Protein AF-A0AAW0GMW0-F1 (afdb_monomer)

Sequence (154 aa):
MIMKQLANKTEISYHDLLLEFPFKGDETALRNMEHAELISIATHNGRPSTIKPGKPVYRYVFERLVHDTVFQATQDIAFNMKLLASAESVVKTCEDELVALNNIDAGTSTWWGPNRAVKQRREHVLKNLHAAGVKIENLEKQNIALKKLLSKSS

Foldseek 3Di:
DVLVVQLVDQKDFPVVVCVDPPNVPPVVVVVVCVVVLQWPFDDDPNHTTIIGGSDPVSSVVSNVLVVPLLSVLVVLLVRLVVLLVVLVVLLVVLVVVLVVLVVVCVVCCVPPNDDPVSVVVNVVSVVSNVVSVVSNVVSVVSNVVSVVVNVVVD

Radius of gyration: 22.0 Å; Cα contacts (8 Å, |Δi|>4): 136; chains: 1; bounding box: 49×33×63 Å

pLDDT: mean 90.05, std 9.5, range [54.31, 98.5]

Mean predicted aligned error: 6.41 Å

Organism: NCBI:txid2478898

Nearest PDB structures (foldseek):
  2zr2-assembly1_A  TM=9.239E-01  e=2.149E+00  Pyrococcus horikoshii OT3
  5c21-assembly1_B  TM=5.464E-01  e=1.281E+00  Escherichia coli
  6ixg-assembly2_B  TM=5.278E-01  e=1.612E+00  Homo sapiens
  5c22-assembly4_D  TM=5.615E-01  e=3.405E+00  Escherichia coli

InterPro domains:
  IPR018850 Mitochondrial escape protein 2, C-terminal [PF10443] (2-104)
  IPR039627 Mitochondrial escape protein 2 [PTHR32198] (2-153)

Secondary structure (DSSP, 8-state):
-HHHHHHH-S-EEHHHHHHSTTTTT-HHHHHHHHHTTSEEEEEETTEEEEEEESSTTHHHHHHHHTT-HHHHHHHHHHHHHHHHHHHHHHHHHHHHHHHHHHHHHHHHTTTS---HHHHHHHHHHHHHHHHHHHHHHHHHHHHHHHHHHHHHH-

Structure (mmCIF, N/CA/C/O backbone):
data_AF-A0AAW0GMW0-F1
#
_entry.id   AF-A0AAW0GMW0-F1
#
loop_
_atom_site.group_PDB
_atom_site.id
_atom_site.type_symbol
_atom_site.label_atom_id
_atom_site.label_alt_id
_atom_site.label_comp_id
_atom_site.label_asym_id
_atom_site.label_entity_id
_atom_site.label_seq_id
_atom_site.pdbx_PDB_ins_code
_atom_site.Cartn_x
_atom_site.Cartn_y
_atom_site.Cartn_z
_atom_site.occupancy
_atom_site.B_iso_or_equiv
_atom_site.auth_seq_id
_atom_site.auth_comp_id
_atom_site.auth_asym_id
_atom_site.auth_atom_id
_atom_site.pdbx_PDB_model_num
ATOM 1 N N . MET A 1 1 ? -6.086 -2.268 6.031 1.00 77.31 1 MET A N 1
ATOM 2 C CA . MET A 1 1 ? -5.860 -1.627 7.347 1.00 77.31 1 MET A CA 1
ATOM 3 C C . MET A 1 1 ? -5.703 -2.694 8.424 1.00 77.31 1 MET A C 1
ATOM 5 O O . MET A 1 1 ? -6.494 -3.632 8.441 1.00 77.31 1 MET A O 1
ATOM 9 N N . ILE A 1 2 ? -4.719 -2.549 9.315 1.00 86.19 2 ILE A N 1
ATOM 10 C CA . ILE A 1 2 ? -4.433 -3.526 10.379 1.00 86.19 2 ILE A CA 1
ATOM 11 C C . ILE A 1 2 ? -5.595 -3.691 11.374 1.00 86.19 2 ILE A C 1
ATOM 13 O O . ILE A 1 2 ? -5.929 -4.817 11.718 1.00 86.19 2 ILE A O 1
ATOM 17 N N . MET A 1 3 ? -6.306 -2.611 11.734 1.00 87.38 3 MET A N 1
ATOM 18 C CA . MET A 1 3 ? -7.479 -2.692 12.623 1.00 87.38 3 MET A CA 1
ATOM 19 C C . MET A 1 3 ? -8.594 -3.578 12.052 1.00 87.38 3 MET A C 1
ATOM 21 O O . MET A 1 3 ? -9.181 -4.364 12.781 1.00 87.38 3 MET A O 1
ATOM 25 N N . LYS A 1 4 ? -8.835 -3.535 10.734 1.00 87.19 4 LYS A N 1
ATOM 26 C CA . LYS A 1 4 ? -9.809 -4.422 10.069 1.00 87.19 4 LYS A CA 1
ATOM 27 C C . LYS A 1 4 ? -9.406 -5.893 10.149 1.00 87.19 4 LYS A C 1
ATOM 29 O O . LYS A 1 4 ? -10.264 -6.761 10.263 1.00 87.19 4 LYS A O 1
ATOM 34 N N . GLN A 1 5 ? -8.110 -6.183 10.088 1.00 89.81 5 GLN A N 1
ATOM 35 C CA . GLN A 1 5 ? -7.626 -7.548 10.261 1.00 89.81 5 GLN A CA 1
ATOM 36 C C . GLN A 1 5 ? -7.716 -7.989 11.729 1.00 89.81 5 GLN A C 1
ATOM 38 O O . GLN A 1 5 ? -8.169 -9.100 11.972 1.00 89.81 5 GLN A O 1
ATOM 43 N N . LEU A 1 6 ? -7.376 -7.117 12.686 1.00 91.38 6 LEU A N 1
ATOM 44 C CA . LEU A 1 6 ? -7.441 -7.393 14.131 1.00 91.38 6 LEU A CA 1
ATOM 45 C C . LEU A 1 6 ? -8.869 -7.417 14.703 1.00 91.38 6 LEU A C 1
ATOM 47 O O . LEU A 1 6 ? -9.085 -7.975 15.774 1.00 91.38 6 LEU A O 1
ATOM 51 N N . ALA A 1 7 ? -9.843 -6.832 14.006 1.00 89.44 7 ALA A N 1
ATOM 52 C CA . ALA A 1 7 ? -11.262 -6.995 14.321 1.00 89.44 7 ALA A CA 1
ATOM 53 C C . ALA A 1 7 ? -11.755 -8.410 13.960 1.00 89.44 7 ALA A C 1
ATOM 55 O O . ALA A 1 7 ? -12.522 -9.018 14.696 1.00 89.44 7 ALA A O 1
ATOM 56 N N . ASN A 1 8 ? -11.276 -8.963 12.839 1.00 88.12 8 ASN A N 1
ATOM 57 C CA . ASN A 1 8 ? -11.738 -10.257 12.320 1.00 88.12 8 ASN A CA 1
ATOM 58 C C . ASN A 1 8 ? -10.904 -11.452 12.802 1.00 88.12 8 ASN A C 1
ATOM 60 O O . ASN A 1 8 ? -11.401 -12.576 12.853 1.00 88.12 8 ASN A O 1
ATOM 64 N N . LYS A 1 9 ? -9.624 -11.233 13.108 1.00 89.00 9 LYS A N 1
ATOM 65 C CA . LYS A 1 9 ? -8.664 -12.258 13.525 1.00 89.00 9 LYS A CA 1
ATOM 66 C C . LYS A 1 9 ? -8.097 -11.901 14.891 1.00 89.00 9 LYS A C 1
ATOM 68 O O . LYS A 1 9 ? -7.818 -10.741 15.170 1.00 89.00 9 LYS A O 1
ATOM 73 N N . THR A 1 10 ? -7.875 -12.913 15.721 1.00 86.00 10 THR A N 1
ATOM 74 C CA . THR A 1 10 ? -7.247 -12.754 17.041 1.00 86.00 10 THR A CA 1
ATOM 75 C C . THR A 1 10 ? -5.779 -12.348 16.950 1.00 86.00 10 THR A C 1
ATOM 77 O O . THR A 1 10 ? -5.281 -11.643 17.825 1.00 86.00 10 THR A O 1
ATOM 80 N N . GLU A 1 11 ? -5.089 -12.791 15.901 1.00 91.94 11 GLU A N 1
ATOM 81 C CA . GLU A 1 11 ? -3.684 -12.498 15.646 1.00 91.94 11 GLU A CA 1
ATOM 82 C C . GLU A 1 11 ? -3.381 -12.485 14.143 1.00 91.94 11 GLU A C 1
ATOM 84 O O . GLU A 1 11 ? -4.105 -13.074 13.334 1.00 91.94 11 GLU A O 1
ATOM 89 N N . ILE A 1 12 ? -2.320 -11.773 13.765 1.00 93.38 12 ILE A N 1
ATOM 90 C CA . ILE A 1 12 ? -1.864 -11.619 12.378 1.00 93.38 12 ILE A CA 1
ATOM 91 C C . ILE A 1 12 ? -0.359 -11.887 12.322 1.00 93.38 12 ILE A C 1
ATOM 93 O O . ILE A 1 12 ? 0.359 -11.531 13.253 1.00 93.38 12 ILE A O 1
ATOM 97 N N . SER A 1 13 ? 0.132 -12.480 11.233 1.00 92.94 13 SER A N 1
ATOM 98 C CA . SER A 1 13 ? 1.571 -12.637 10.986 1.00 92.94 13 SER A CA 1
ATOM 99 C C . SER A 1 13 ? 2.260 -11.272 10.871 1.00 92.94 13 SER A C 1
ATOM 101 O O . SER A 1 13 ? 1.851 -10.424 10.075 1.00 92.94 13 SER A O 1
ATOM 103 N N . TYR A 1 14 ? 3.319 -11.069 11.659 1.00 92.62 14 TYR A N 1
ATOM 104 C CA . TYR A 1 14 ? 4.157 -9.867 11.592 1.00 92.62 14 TYR A CA 1
ATOM 105 C C . TYR A 1 14 ? 4.835 -9.734 10.223 1.00 92.62 14 TYR A C 1
ATOM 107 O O . TYR A 1 14 ? 4.839 -8.664 9.622 1.00 92.62 14 TYR A O 1
ATOM 115 N N . HIS A 1 15 ? 5.363 -10.846 9.709 1.00 91.06 15 HIS A N 1
ATOM 116 C CA . HIS A 1 15 ? 6.114 -10.876 8.457 1.00 91.06 15 HIS A CA 1
ATOM 117 C C . HIS A 1 15 ? 5.214 -10.582 7.257 1.00 91.06 15 HIS A C 1
ATOM 119 O O . HIS A 1 15 ? 5.574 -9.767 6.414 1.00 91.06 15 HIS A O 1
ATOM 125 N N . ASP A 1 16 ? 4.017 -11.172 7.214 1.00 89.44 16 ASP A N 1
ATOM 126 C CA . ASP A 1 16 ? 3.084 -10.983 6.097 1.00 89.44 16 ASP A CA 1
ATOM 127 C C . ASP A 1 16 ? 2.666 -9.511 5.976 1.00 89.44 16 ASP A C 1
ATOM 129 O O . ASP A 1 16 ? 2.526 -8.987 4.873 1.00 89.44 16 ASP A O 1
ATOM 133 N N . LEU A 1 17 ? 2.511 -8.819 7.112 1.00 88.75 17 LEU A N 1
ATOM 134 C CA . LEU A 1 17 ? 2.193 -7.391 7.134 1.00 88.75 17 LEU A CA 1
ATOM 135 C C . LEU A 1 17 ? 3.321 -6.523 6.578 1.00 88.75 17 LEU A C 1
ATOM 137 O O . LEU A 1 17 ? 3.032 -5.493 5.973 1.00 88.75 17 LEU A O 1
ATOM 141 N N . LEU A 1 18 ? 4.579 -6.928 6.754 1.00 90.44 18 LEU A N 1
ATOM 142 C CA . LEU A 1 18 ? 5.737 -6.205 6.231 1.00 90.44 18 LEU A CA 1
ATOM 143 C C . LEU A 1 18 ? 5.984 -6.445 4.741 1.00 90.44 18 LEU A C 1
ATOM 145 O O . LEU A 1 18 ? 6.669 -5.634 4.126 1.00 90.44 18 LEU A O 1
ATOM 149 N N . LEU A 1 19 ? 5.447 -7.511 4.146 1.00 87.50 19 LEU A N 1
ATOM 150 C CA . LEU A 1 19 ? 5.598 -7.763 2.708 1.00 87.50 19 LEU A CA 1
ATOM 151 C C . LEU A 1 19 ? 4.747 -6.810 1.865 1.00 87.50 19 LEU A C 1
ATOM 153 O O . LEU A 1 19 ? 5.147 -6.406 0.774 1.00 87.50 19 LEU A O 1
ATOM 157 N N . GLU A 1 20 ? 3.589 -6.424 2.391 1.00 81.69 20 GLU A N 1
ATOM 158 C CA . GLU A 1 20 ? 2.574 -5.694 1.645 1.00 81.69 20 GLU A CA 1
ATOM 159 C C . GLU A 1 20 ? 2.481 -4.218 2.053 1.00 81.69 20 GLU A C 1
ATOM 161 O O . GLU A 1 20 ? 2.790 -3.798 3.174 1.00 81.69 20 GLU A O 1
ATOM 166 N N . PHE A 1 21 ? 2.002 -3.397 1.121 1.00 81.00 21 PHE A N 1
ATOM 167 C CA . PHE A 1 21 ? 1.595 -2.027 1.421 1.00 81.00 21 PHE A CA 1
ATOM 168 C C . PHE A 1 21 ? 0.462 -2.042 2.481 1.00 81.00 21 PHE A C 1
ATOM 170 O O . PHE A 1 21 ? -0.468 -2.843 2.365 1.00 81.00 21 PHE A O 1
ATOM 177 N N . PRO A 1 22 ? 0.473 -1.172 3.514 1.00 82.38 22 PRO A N 1
ATOM 178 C CA . PRO A 1 22 ? 1.209 0.087 3.620 1.00 82.38 22 PRO A CA 1
ATOM 179 C C . PRO A 1 22 ? 2.535 0.023 4.372 1.00 82.38 22 PRO A C 1
ATOM 181 O O . PRO A 1 22 ? 3.188 1.058 4.465 1.00 82.38 22 PRO A O 1
ATOM 184 N N . PHE A 1 23 ? 2.909 -1.130 4.928 1.00 86.38 23 PHE A N 1
ATOM 185 C CA . PHE A 1 23 ? 4.105 -1.224 5.758 1.00 86.38 23 PHE A CA 1
ATOM 186 C C . PHE A 1 23 ? 5.336 -1.505 4.902 1.00 86.38 23 PHE A C 1
ATOM 188 O O . PHE A 1 23 ? 6.299 -0.766 5.017 1.00 86.38 23 PHE A O 1
ATOM 195 N N . LYS A 1 24 ? 5.297 -2.482 3.983 1.00 85.38 24 LYS A N 1
ATOM 196 C CA . LYS A 1 24 ? 6.357 -2.742 2.983 1.00 85.38 24 LYS A CA 1
ATOM 197 C C . LYS A 1 24 ? 7.792 -2.569 3.538 1.00 85.38 24 LYS A C 1
ATOM 199 O O . LYS A 1 24 ? 8.589 -1.800 3.004 1.00 85.38 24 LYS A O 1
ATOM 204 N N . GLY A 1 25 ? 8.097 -3.254 4.637 1.00 86.12 25 GLY A N 1
ATOM 205 C CA . GLY A 1 25 ? 9.389 -3.194 5.331 1.00 86.12 25 GLY A CA 1
ATOM 206 C C . GLY A 1 25 ? 9.542 -2.082 6.380 1.00 86.12 25 GLY A C 1
ATOM 207 O O . GLY A 1 25 ? 10.539 -2.075 7.095 1.00 86.12 25 GLY A O 1
ATOM 208 N N . ASP A 1 26 ? 8.577 -1.173 6.527 1.00 86.38 26 ASP A N 1
ATOM 209 C CA . ASP A 1 26 ? 8.563 -0.154 7.582 1.00 86.38 26 ASP A CA 1
ATOM 210 C C . ASP A 1 26 ? 8.127 -0.751 8.928 1.00 86.38 26 ASP A C 1
ATOM 212 O O . ASP A 1 26 ? 6.955 -0.727 9.320 1.00 86.38 26 ASP A O 1
ATOM 216 N N . GLU A 1 27 ? 9.104 -1.286 9.657 1.00 89.88 27 GLU A N 1
ATOM 217 C CA . GLU A 1 27 ? 8.904 -1.755 11.028 1.00 89.88 27 GLU A CA 1
ATOM 218 C C . GLU A 1 27 ? 8.617 -0.609 12.004 1.00 89.88 27 GLU A C 1
ATOM 220 O O . GLU A 1 27 ? 7.941 -0.817 13.012 1.00 89.88 27 GLU A O 1
ATOM 225 N N . THR A 1 28 ? 9.081 0.609 11.709 1.00 90.94 28 THR A N 1
ATOM 226 C CA . THR A 1 28 ? 8.943 1.771 12.600 1.00 90.94 28 THR A CA 1
ATOM 227 C C . THR A 1 28 ? 7.476 2.091 12.838 1.00 90.94 28 THR A C 1
ATOM 229 O O . THR A 1 28 ? 7.069 2.337 13.972 1.00 90.94 28 THR A O 1
ATOM 232 N N . ALA A 1 29 ? 6.651 2.017 11.792 1.00 89.62 29 ALA A N 1
ATOM 233 C CA . ALA A 1 29 ? 5.209 2.183 11.919 1.00 89.62 29 ALA A CA 1
ATOM 234 C C . ALA A 1 29 ? 4.589 1.158 12.887 1.00 89.62 29 ALA A C 1
ATOM 236 O O . ALA A 1 29 ? 3.797 1.538 13.750 1.00 89.62 29 ALA A O 1
ATOM 237 N N . LEU A 1 30 ? 4.973 -0.121 12.796 1.00 91.88 30 LEU A N 1
ATOM 238 C CA . LEU A 1 30 ? 4.471 -1.170 13.692 1.00 91.88 30 LEU A CA 1
ATOM 239 C C . LEU A 1 30 ? 4.953 -0.962 15.133 1.00 91.88 30 LEU A C 1
ATOM 241 O O . LEU A 1 30 ? 4.162 -1.089 16.066 1.00 91.88 30 LEU A O 1
ATOM 245 N N . ARG A 1 31 ? 6.215 -0.566 15.324 1.00 92.94 31 ARG A N 1
ATOM 246 C CA . ARG A 1 31 ? 6.765 -0.241 16.648 1.00 92.94 31 ARG A CA 1
ATOM 247 C C . ARG A 1 31 ? 6.093 0.966 17.278 1.00 92.94 31 ARG A C 1
ATOM 249 O O . ARG A 1 31 ? 5.749 0.918 18.451 1.00 92.94 31 ARG A O 1
ATOM 256 N N . ASN A 1 32 ? 5.815 2.012 16.509 1.00 93.06 32 ASN A N 1
ATOM 257 C CA . ASN A 1 32 ? 5.078 3.174 17.005 1.00 93.06 32 ASN A CA 1
ATOM 258 C C . ASN A 1 32 ? 3.655 2.799 17.440 1.00 93.06 32 ASN A C 1
ATOM 260 O O . ASN A 1 32 ? 3.174 3.288 18.460 1.00 9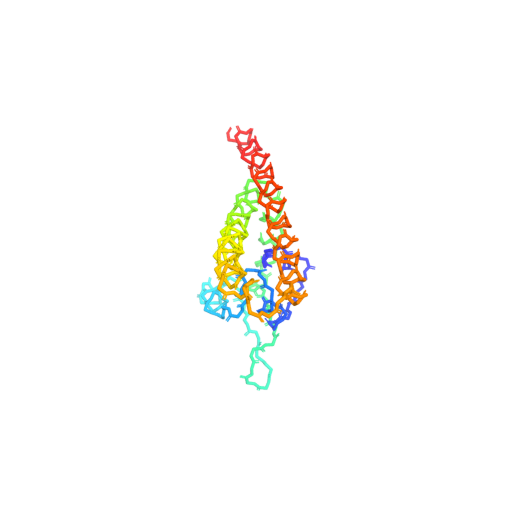3.06 32 ASN A O 1
ATOM 264 N N . MET A 1 33 ? 2.987 1.902 16.706 1.00 92.44 33 MET A N 1
ATOM 265 C CA . MET A 1 33 ? 1.676 1.384 17.108 1.00 92.44 33 MET A CA 1
ATOM 266 C C . MET A 1 33 ? 1.748 0.523 18.377 1.00 92.44 33 MET A C 1
ATOM 268 O O . MET A 1 33 ? 0.822 0.568 19.186 1.00 92.44 33 MET A O 1
ATOM 272 N N . GLU A 1 34 ? 2.825 -0.245 18.555 1.00 94.31 34 GLU A N 1
ATOM 273 C CA . GLU A 1 34 ? 3.097 -0.998 19.783 1.00 94.31 34 GLU A CA 1
ATOM 274 C C . GLU A 1 34 ? 3.364 -0.063 20.974 1.00 94.31 34 GLU A C 1
ATOM 276 O O . GLU A 1 34 ? 2.752 -0.222 22.026 1.00 94.31 34 GLU A O 1
ATOM 281 N N . HIS A 1 35 ? 4.197 0.967 20.800 1.00 94.25 35 HIS A N 1
ATOM 282 C CA . HIS A 1 35 ? 4.474 1.980 21.825 1.00 94.25 35 HIS A CA 1
ATOM 283 C C . HIS A 1 35 ? 3.235 2.789 22.222 1.00 94.25 35 HIS A C 1
ATOM 285 O O . HIS A 1 35 ? 3.100 3.172 23.380 1.00 94.25 35 HIS A O 1
ATOM 291 N N . ALA A 1 36 ? 2.311 3.016 21.286 1.00 93.81 36 ALA A N 1
ATOM 292 C CA . ALA A 1 36 ? 1.011 3.627 21.558 1.00 93.81 36 ALA A CA 1
ATOM 293 C C . ALA A 1 36 ? 0.008 2.662 22.229 1.00 93.81 36 ALA A C 1
ATOM 295 O O . ALA A 1 36 ? -1.172 2.991 22.352 1.00 93.81 36 ALA A O 1
ATOM 296 N N . GLU A 1 37 ? 0.446 1.457 22.606 1.00 92.12 37 GLU A N 1
ATOM 297 C CA . GLU A 1 37 ? -0.354 0.364 23.167 1.00 92.12 37 GLU A CA 1
ATOM 298 C C . GLU A 1 37 ? -1.513 -0.110 22.275 1.00 92.12 37 GLU A C 1
ATOM 300 O O . GLU A 1 37 ? -2.354 -0.888 22.724 1.00 92.12 37 GLU A O 1
ATOM 305 N N . LEU A 1 38 ? -1.601 0.328 21.014 1.00 91.56 38 LEU A N 1
ATOM 306 C CA . LEU A 1 38 ? -2.695 -0.048 20.112 1.00 91.56 38 LEU A CA 1
ATOM 307 C C . LEU A 1 38 ? -2.609 -1.525 19.733 1.00 91.56 38 LEU A C 1
ATOM 309 O O . LEU A 1 38 ? -3.620 -2.230 19.669 1.00 91.56 38 LEU A O 1
ATOM 313 N N . ILE A 1 39 ? -1.390 -1.992 19.493 1.00 94.56 39 ILE A N 1
ATOM 314 C CA . ILE A 1 39 ? -1.080 -3.383 19.182 1.00 94.56 39 ILE A CA 1
ATOM 315 C C . ILE A 1 39 ? -0.023 -3.910 20.152 1.00 94.56 39 ILE A C 1
ATOM 317 O O . ILE A 1 39 ? 0.644 -3.145 20.836 1.00 94.56 39 ILE A O 1
ATOM 321 N N . SER A 1 40 ? 0.138 -5.224 20.192 1.00 94.88 40 SER A N 1
ATOM 322 C CA . SER A 1 40 ? 1.248 -5.901 20.856 1.00 94.88 40 SER A CA 1
ATOM 323 C C . SER A 1 40 ? 1.927 -6.823 19.851 1.00 94.88 40 SER A C 1
ATOM 325 O O . SER A 1 40 ? 1.243 -7.519 19.090 1.00 94.88 40 SER A O 1
ATOM 327 N N . ILE A 1 41 ? 3.261 -6.816 19.827 1.00 95.25 41 ILE A N 1
ATOM 328 C CA . ILE A 1 41 ? 4.059 -7.676 18.956 1.00 95.25 41 ILE A CA 1
ATOM 329 C C . ILE A 1 41 ? 4.627 -8.814 19.803 1.00 95.25 41 ILE A C 1
ATOM 331 O O . ILE A 1 41 ? 5.529 -8.632 20.617 1.00 95.25 41 ILE A O 1
ATOM 335 N N . ALA A 1 42 ? 4.116 -10.026 19.594 1.00 93.94 42 ALA A N 1
ATOM 336 C CA . ALA A 1 42 ? 4.643 -11.206 20.261 1.00 93.94 42 ALA A CA 1
ATOM 337 C C . ALA A 1 42 ? 5.923 -11.690 19.573 1.00 93.94 42 ALA A C 1
ATOM 339 O O . ALA A 1 42 ? 6.008 -11.766 18.338 1.00 93.94 42 ALA A O 1
ATOM 340 N N . THR A 1 43 ? 6.904 -12.080 20.377 1.00 92.75 43 THR A N 1
ATOM 341 C CA . THR A 1 43 ? 8.169 -12.636 19.905 1.00 92.75 43 THR A CA 1
ATOM 342 C C . THR A 1 43 ? 8.190 -14.153 20.063 1.00 92.75 43 THR A C 1
ATOM 344 O O . THR A 1 43 ? 7.664 -14.713 21.020 1.00 92.75 43 THR A O 1
ATOM 347 N N . HIS A 1 44 ? 8.811 -14.831 19.104 1.00 93.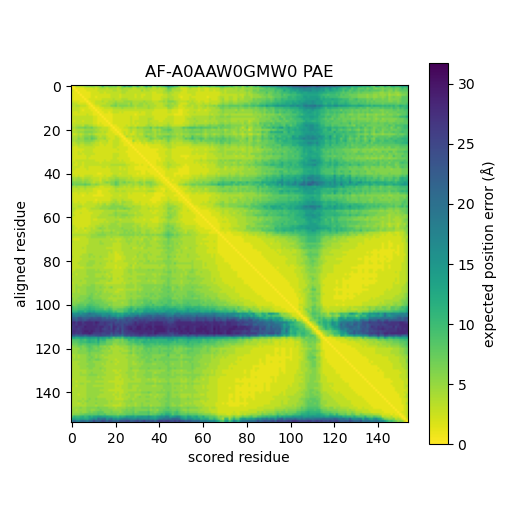12 44 HIS A N 1
ATOM 348 C CA . HIS A 1 44 ? 9.056 -16.267 19.139 1.00 93.12 44 HIS A CA 1
ATOM 349 C C . HIS A 1 44 ? 10.519 -16.501 18.767 1.00 93.12 44 HIS A C 1
ATOM 351 O O . HIS A 1 44 ? 10.953 -16.068 17.702 1.00 93.12 44 HIS A O 1
ATOM 357 N N . ASN A 1 45 ? 11.292 -17.160 19.634 1.00 92.38 45 ASN A N 1
ATOM 358 C CA . ASN A 1 45 ? 12.747 -17.322 19.486 1.00 92.38 45 ASN A CA 1
ATOM 359 C C . ASN A 1 45 ? 13.492 -15.987 19.277 1.00 92.38 45 ASN A C 1
ATOM 361 O O . ASN A 1 45 ? 14.349 -15.874 18.405 1.00 92.38 45 ASN A O 1
ATOM 365 N N . GLY A 1 46 ? 13.123 -14.951 20.039 1.00 89.38 46 GLY A N 1
ATOM 366 C CA . GLY A 1 46 ? 13.790 -13.643 20.005 1.00 89.38 46 GLY A CA 1
ATOM 367 C C . GLY A 1 46 ? 13.449 -12.750 18.806 1.00 89.38 46 GLY A C 1
ATOM 368 O O . GLY A 1 46 ? 13.926 -11.621 18.753 1.00 89.38 46 GLY A O 1
ATOM 369 N N . ARG A 1 47 ? 12.600 -13.201 17.872 1.00 91.25 47 ARG A N 1
ATOM 370 C CA . ARG A 1 47 ? 12.148 -12.406 16.715 1.00 91.25 47 ARG A CA 1
ATOM 371 C C . ARG A 1 47 ? 10.645 -12.110 16.766 1.00 91.25 47 ARG A C 1
ATOM 373 O O . ARG A 1 47 ? 9.895 -12.959 17.254 1.00 91.25 47 ARG A O 1
ATOM 380 N N . PRO A 1 48 ? 10.182 -10.955 16.252 1.00 93.81 48 PRO A N 1
ATOM 381 C CA . PRO A 1 48 ? 8.759 -10.687 16.046 1.00 93.81 48 PRO A CA 1
ATOM 382 C C . PRO A 1 48 ? 8.083 -11.809 15.257 1.00 93.81 48 PRO A C 1
ATOM 384 O O . PRO A 1 48 ? 8.660 -12.347 14.316 1.00 93.81 48 PRO A O 1
ATOM 387 N N . SER A 1 49 ? 6.871 -12.188 15.651 1.00 94.88 49 SER A N 1
ATOM 388 C CA . SER A 1 49 ? 6.161 -13.318 15.039 1.00 94.88 49 SER A CA 1
ATOM 389 C C . SER A 1 49 ? 4.711 -12.986 14.718 1.00 94.88 49 SER A C 1
ATOM 391 O O . SER A 1 49 ? 4.306 -13.072 13.559 1.00 94.88 49 SER A O 1
ATOM 393 N N . THR A 1 50 ? 3.949 -12.542 15.716 1.00 95.12 50 THR A N 1
ATOM 394 C CA . THR A 1 50 ? 2.520 -12.247 15.574 1.00 95.12 50 THR A CA 1
ATOM 395 C C . THR A 1 50 ? 2.172 -10.892 16.160 1.00 95.12 50 THR A C 1
ATOM 397 O O . THR A 1 50 ? 2.739 -10.492 17.175 1.00 95.12 50 THR A O 1
ATOM 400 N N . ILE A 1 51 ? 1.184 -10.230 15.571 1.00 94.81 51 ILE A N 1
ATOM 401 C CA . ILE A 1 51 ? 0.600 -8.984 16.056 1.00 94.81 51 ILE A CA 1
ATOM 402 C C . ILE A 1 51 ? -0.787 -9.265 16.628 1.00 94.81 51 ILE A C 1
ATOM 404 O O . ILE A 1 51 ? -1.592 -9.960 16.003 1.00 94.81 51 ILE A O 1
ATOM 408 N N . LYS A 1 52 ? -1.065 -8.698 17.803 1.00 95.00 52 LYS A N 1
ATOM 409 C CA . LYS A 1 52 ? -2.339 -8.790 18.529 1.00 95.00 52 LYS A CA 1
ATOM 410 C C . LYS A 1 52 ? -2.839 -7.391 18.897 1.00 95.00 52 LYS A C 1
ATOM 412 O O . LYS A 1 52 ? -2.039 -6.454 18.897 1.00 95.00 52 LYS A O 1
ATOM 417 N N . PRO A 1 53 ? -4.128 -7.211 19.234 1.00 94.25 53 PRO A N 1
ATOM 418 C CA . PRO A 1 53 ? -4.572 -5.992 19.905 1.00 94.25 53 PRO A CA 1
ATOM 419 C C . PRO A 1 53 ? -3.767 -5.784 21.195 1.00 94.25 53 PRO A C 1
ATOM 421 O O . PRO A 1 53 ? -3.521 -6.750 21.917 1.00 94.25 53 PRO A O 1
ATOM 424 N N . GLY A 1 54 ? -3.362 -4.548 21.498 1.00 92.38 54 GLY A N 1
ATOM 425 C CA . GLY A 1 54 ? -2.509 -4.278 22.663 1.00 92.38 54 GLY A CA 1
ATOM 426 C C . GLY A 1 54 ? -3.189 -4.583 24.001 1.00 92.38 54 GLY A C 1
ATOM 427 O O . GLY A 1 54 ? -2.531 -4.960 24.966 1.00 92.38 54 GLY A O 1
ATOM 428 N N . LYS A 1 55 ? -4.526 -4.510 24.044 1.00 92.00 55 LYS A N 1
ATOM 429 C CA . LYS A 1 55 ? -5.358 -4.971 25.166 1.00 92.00 55 LYS A CA 1
ATOM 430 C C . LYS A 1 55 ? -6.504 -5.838 24.634 1.00 92.00 55 LYS A C 1
ATOM 432 O O . LYS A 1 55 ? -7.052 -5.502 23.583 1.00 92.00 55 LYS A O 1
ATOM 437 N N . PRO A 1 56 ? -6.952 -6.889 25.353 1.00 86.88 56 PRO A N 1
ATOM 438 C CA . PRO A 1 56 ? -8.055 -7.744 24.897 1.00 86.88 56 PRO A CA 1
ATOM 439 C C . PRO A 1 56 ? -9.334 -6.968 24.548 1.00 86.88 56 PRO A C 1
ATOM 441 O O . PRO A 1 56 ? -10.009 -7.279 23.570 1.00 86.88 56 PRO A O 1
ATOM 444 N N . VAL A 1 57 ? -9.627 -5.903 25.303 1.00 89.38 57 VAL A N 1
ATOM 445 C CA . VAL A 1 57 ? -10.789 -5.031 25.071 1.00 89.38 57 VAL A CA 1
ATOM 446 C C . VAL A 1 57 ? -10.719 -4.268 23.740 1.00 89.38 57 VAL A C 1
ATOM 448 O O . VAL A 1 57 ? -11.758 -3.943 23.168 1.00 89.38 57 VAL A O 1
ATOM 451 N N . TYR A 1 58 ? -9.521 -4.022 23.194 1.00 91.88 58 TYR A N 1
ATOM 452 C CA . TYR A 1 58 ? -9.358 -3.277 21.941 1.00 91.88 58 TYR A CA 1
ATOM 453 C C . TYR A 1 58 ? -9.899 -4.020 20.728 1.00 91.88 58 TYR A C 1
ATOM 455 O O . TYR A 1 58 ? -10.240 -3.370 19.748 1.00 91.88 58 TYR A O 1
ATOM 463 N N . ARG A 1 59 ? -10.073 -5.345 20.797 1.00 88.25 59 ARG A N 1
ATOM 464 C CA . ARG A 1 59 ? -10.769 -6.081 19.738 1.00 88.25 59 ARG A CA 1
ATOM 465 C C . ARG A 1 59 ? -12.169 -5.514 19.494 1.00 88.25 59 ARG A C 1
ATOM 467 O O . ARG A 1 59 ? -12.485 -5.163 18.365 1.00 88.25 59 ARG A O 1
ATOM 474 N N . TYR A 1 60 ? -12.961 -5.346 20.552 1.00 89.62 60 TYR A N 1
ATOM 475 C CA . TYR A 1 60 ? -14.310 -4.782 20.451 1.00 89.62 60 TYR A CA 1
ATOM 476 C C . TYR A 1 60 ? -14.293 -3.321 19.990 1.00 89.62 60 TYR A C 1
ATOM 478 O O . TYR A 1 60 ? -15.194 -2.874 19.288 1.00 89.62 60 TYR A O 1
ATOM 486 N N . VAL A 1 61 ? -13.254 -2.565 20.358 1.00 90.19 61 VAL A N 1
ATOM 487 C CA . VAL A 1 61 ? -13.067 -1.191 19.872 1.00 90.19 61 VAL A CA 1
ATOM 488 C C . VAL A 1 61 ? -12.792 -1.191 18.367 1.00 90.19 61 VAL A C 1
ATOM 490 O O . VAL A 1 61 ? -13.441 -0.450 17.634 1.00 90.19 61 VAL A O 1
ATOM 493 N N . PHE A 1 62 ? -11.897 -2.052 17.879 1.00 90.75 62 PHE A N 1
ATOM 494 C CA . PHE A 1 62 ? -11.625 -2.201 16.448 1.00 90.75 62 PHE A CA 1
ATOM 495 C C . PHE A 1 62 ? -12.853 -2.688 15.681 1.00 90.75 62 PHE A C 1
ATOM 497 O O . PHE A 1 62 ? -13.130 -2.165 14.604 1.00 90.75 62 PHE A O 1
ATOM 504 N N . GLU A 1 63 ? -13.615 -3.624 16.248 1.00 89.62 63 GLU A N 1
ATOM 505 C CA . GLU A 1 63 ? -14.894 -4.079 15.701 1.00 89.62 63 GLU A CA 1
ATOM 506 C C . GLU A 1 63 ? -15.945 -2.970 15.647 1.00 89.62 63 GLU A C 1
ATOM 508 O O . GLU A 1 63 ? -16.809 -3.051 14.794 1.00 8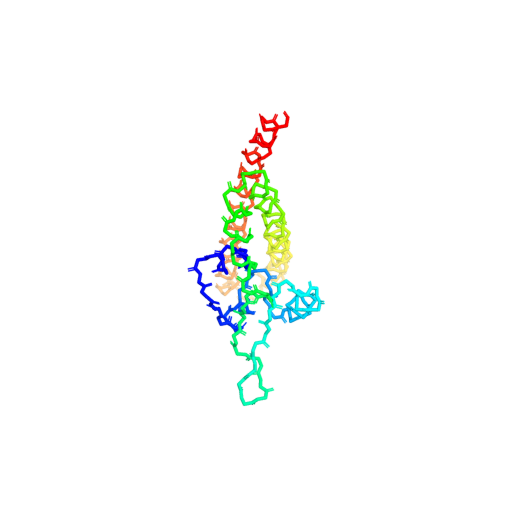9.62 63 GLU A O 1
ATOM 513 N N . ARG A 1 64 ? -15.913 -1.943 16.503 1.00 90.81 64 ARG A N 1
ATOM 514 C CA . ARG A 1 64 ? -16.825 -0.787 16.385 1.00 90.81 64 ARG A CA 1
ATOM 515 C C . ARG A 1 64 ? -16.307 0.281 15.419 1.00 90.81 64 ARG A C 1
ATOM 517 O O . ARG A 1 64 ? -17.108 0.929 14.756 1.00 90.81 64 ARG A O 1
ATOM 524 N N . LEU A 1 65 ? -14.988 0.483 15.362 1.00 88.88 65 LEU A N 1
ATOM 525 C CA . LEU A 1 65 ? -14.341 1.480 14.497 1.00 88.88 65 LEU A CA 1
ATOM 526 C C . LEU A 1 65 ? -14.414 1.097 13.016 1.00 88.88 65 LEU A C 1
ATOM 528 O O . LEU A 1 65 ? -14.784 1.895 12.164 1.00 88.88 65 LEU A O 1
ATOM 532 N N . VAL A 1 66 ? -14.090 -0.149 12.686 1.00 88.06 66 VAL A N 1
ATOM 533 C CA . VAL A 1 66 ? -14.581 -0.773 11.448 1.00 88.06 66 VAL A CA 1
ATOM 534 C C . VAL A 1 66 ? -16.098 -0.868 11.649 1.00 88.06 66 VAL A C 1
ATOM 536 O O . VAL A 1 66 ? -16.451 -1.282 12.709 1.00 88.06 66 VAL A O 1
ATOM 539 N N . HIS A 1 67 ? -17.018 -0.561 10.750 1.00 88.75 67 HIS A N 1
ATOM 540 C CA . HIS A 1 67 ? -18.470 -0.340 10.983 1.00 88.75 67 HIS A CA 1
ATOM 541 C C . HIS A 1 67 ? -18.826 1.117 11.269 1.00 88.75 67 HIS A C 1
ATOM 543 O O . HIS A 1 67 ? -19.897 1.541 10.836 1.00 88.75 67 HIS A O 1
ATOM 549 N N . ASP A 1 68 ? -17.942 1.918 11.870 1.00 92.12 68 ASP A N 1
ATOM 550 C CA . ASP A 1 68 ? -18.099 3.369 11.803 1.00 92.12 68 ASP A CA 1
ATOM 551 C C . ASP A 1 68 ? -17.809 3.843 10.370 1.00 92.12 68 ASP A C 1
ATOM 553 O O . ASP A 1 68 ? -16.687 3.763 9.865 1.00 92.12 68 ASP A O 1
ATOM 557 N N . THR A 1 69 ? -18.860 4.291 9.684 1.00 90.75 69 THR A N 1
ATOM 558 C CA . THR A 1 69 ? -18.793 4.652 8.260 1.00 90.75 69 THR A CA 1
ATOM 559 C C . THR A 1 69 ? -17.921 5.879 7.994 1.00 90.75 69 THR A C 1
ATOM 561 O O . THR A 1 69 ? -17.230 5.921 6.974 1.00 90.75 69 THR A O 1
ATOM 564 N N . VAL A 1 70 ? -17.897 6.849 8.913 1.00 92.50 70 VAL A N 1
ATOM 565 C CA . VAL A 1 70 ? -17.095 8.074 8.794 1.00 92.50 70 VAL A CA 1
ATOM 566 C C . VAL A 1 70 ? -15.618 7.742 8.965 1.00 92.50 70 VAL A C 1
ATOM 568 O O . VAL A 1 70 ? -14.783 8.141 8.147 1.00 92.50 70 VAL A O 1
ATOM 571 N N . PHE A 1 71 ? -15.290 6.957 9.990 1.00 90.50 71 PHE A N 1
ATOM 572 C CA . PHE A 1 71 ? -13.938 6.479 10.238 1.00 90.50 71 PHE A CA 1
ATOM 573 C C . PHE A 1 71 ? -13.432 5.632 9.071 1.00 90.50 71 PHE A C 1
ATOM 575 O O . PHE A 1 71 ? -12.342 5.894 8.562 1.00 90.50 71 PHE A O 1
ATOM 582 N N . GLN A 1 72 ? -14.232 4.670 8.598 1.00 90.12 72 GLN A N 1
ATOM 583 C CA . GLN A 1 72 ? -13.880 3.843 7.444 1.00 90.12 72 GLN A CA 1
ATOM 584 C C . GLN A 1 72 ? -13.597 4.686 6.202 1.00 90.12 72 GLN A C 1
ATOM 586 O O . GLN A 1 72 ? -12.519 4.562 5.627 1.00 90.12 72 GLN A O 1
ATOM 591 N N . ALA A 1 73 ? -14.509 5.588 5.828 1.00 92.94 73 ALA A N 1
ATOM 592 C CA . ALA A 1 73 ? -14.322 6.425 4.649 1.00 92.94 73 ALA A CA 1
ATOM 593 C C . ALA A 1 73 ? -13.081 7.325 4.772 1.00 92.94 73 ALA A C 1
ATOM 595 O O . ALA A 1 73 ? -12.332 7.482 3.808 1.00 92.94 73 ALA A O 1
ATOM 596 N N . THR A 1 74 ? -12.811 7.862 5.965 1.00 92.75 74 THR A N 1
ATOM 597 C CA . THR A 1 74 ? -11.611 8.672 6.228 1.00 92.75 74 THR A CA 1
ATOM 598 C C . THR A 1 74 ? -10.326 7.854 6.075 1.00 92.75 74 THR A C 1
ATOM 600 O O . THR A 1 74 ? -9.377 8.303 5.428 1.00 92.75 74 THR A O 1
ATOM 603 N N . GLN A 1 75 ? -10.287 6.640 6.635 1.00 90.62 75 GLN A N 1
ATOM 604 C CA . GLN A 1 75 ? -9.130 5.747 6.527 1.00 90.62 75 GLN A CA 1
ATOM 605 C C . GLN A 1 75 ? -8.910 5.255 5.093 1.00 90.62 75 GLN A C 1
ATOM 607 O O . GLN A 1 75 ? -7.767 5.218 4.636 1.00 90.62 75 GLN A O 1
ATOM 612 N N . ASP A 1 76 ? -9.981 4.927 4.371 1.00 92.00 76 ASP A N 1
ATOM 613 C CA . ASP A 1 76 ? -9.907 4.488 2.978 1.00 92.00 76 ASP A CA 1
ATOM 614 C C . ASP A 1 76 ? -9.398 5.617 2.070 1.00 92.00 76 ASP A C 1
ATOM 616 O O . ASP A 1 76 ? -8.512 5.380 1.250 1.00 92.00 76 ASP A O 1
ATOM 620 N N . ILE A 1 77 ? -9.844 6.865 2.275 1.00 94.94 77 ILE A N 1
ATOM 621 C CA . ILE A 1 77 ? -9.281 8.030 1.571 1.00 94.94 77 ILE A CA 1
ATOM 622 C C . ILE A 1 77 ? -7.782 8.159 1.862 1.00 94.94 77 ILE A C 1
ATOM 624 O O . ILE A 1 77 ? -6.985 8.286 0.932 1.00 94.94 77 ILE A O 1
ATOM 628 N N . ALA A 1 78 ? -7.372 8.107 3.133 1.00 92.88 78 ALA A N 1
ATOM 629 C CA . ALA A 1 78 ? -5.963 8.233 3.509 1.00 92.88 78 ALA A CA 1
ATOM 630 C C . ALA A 1 78 ? -5.095 7.115 2.901 1.00 92.88 78 ALA A C 1
ATOM 632 O O . ALA A 1 78 ? -3.977 7.362 2.441 1.00 92.88 78 ALA A O 1
ATOM 633 N N . PHE A 1 79 ? -5.614 5.887 2.858 1.00 91.44 79 PHE A N 1
ATOM 634 C CA . PHE A 1 79 ? -4.956 4.749 2.222 1.00 91.44 79 PHE A CA 1
ATOM 635 C C . PHE A 1 79 ? -4.845 4.932 0.702 1.00 91.44 79 PHE A C 1
ATOM 637 O O . PHE A 1 79 ? -3.760 4.766 0.140 1.00 91.44 79 PHE A O 1
ATOM 644 N N . ASN A 1 80 ? -5.931 5.352 0.049 1.00 95.44 80 ASN A N 1
ATOM 645 C CA . ASN A 1 80 ? -5.966 5.631 -1.384 1.00 95.44 80 ASN A CA 1
ATOM 646 C C . ASN A 1 80 ? -4.990 6.742 -1.780 1.00 95.44 80 ASN A C 1
ATOM 648 O O . ASN A 1 80 ? -4.324 6.614 -2.801 1.00 95.44 80 ASN A O 1
ATOM 652 N N . MET A 1 81 ? -4.841 7.793 -0.967 1.00 95.31 81 MET A N 1
ATOM 653 C CA . MET A 1 81 ? -3.868 8.869 -1.215 1.00 95.31 81 MET A CA 1
ATOM 654 C C . MET A 1 81 ? -2.425 8.353 -1.244 1.00 95.31 81 MET A C 1
ATOM 656 O O . MET A 1 81 ? -1.634 8.756 -2.093 1.00 95.31 81 MET A O 1
ATOM 660 N N . LYS A 1 82 ? -2.072 7.412 -0.363 1.00 93.00 82 LYS A N 1
ATOM 661 C CA . LYS A 1 82 ? -0.743 6.788 -0.397 1.00 93.00 82 LYS A CA 1
ATOM 662 C C . LYS A 1 82 ? -0.560 5.876 -1.619 1.00 93.00 82 LYS A C 1
ATOM 664 O O . LYS A 1 82 ? 0.525 5.835 -2.196 1.00 93.00 82 LYS A O 1
ATOM 669 N N . LEU A 1 83 ? -1.607 5.153 -2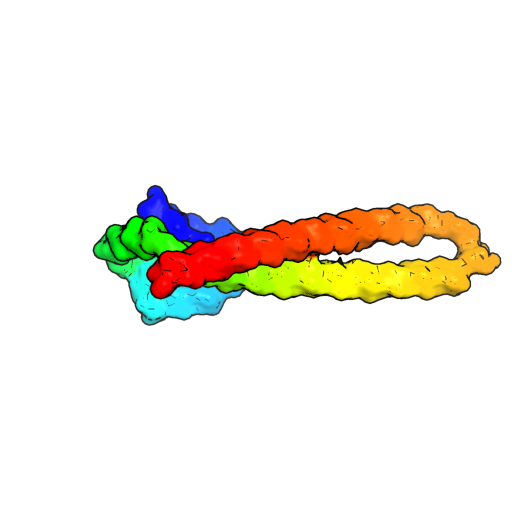.027 1.00 93.88 83 LEU A N 1
ATOM 670 C CA . LEU A 1 83 ? -1.578 4.351 -3.255 1.00 93.88 83 LEU A CA 1
ATOM 671 C C . LEU A 1 83 ? -1.459 5.217 -4.514 1.00 93.88 83 LEU A C 1
ATOM 673 O O . LEU A 1 83 ? -0.766 4.805 -5.443 1.00 93.88 83 LEU A O 1
ATOM 677 N N . LEU A 1 84 ? -2.103 6.388 -4.528 1.00 96.75 84 LEU A N 1
ATOM 678 C CA . LEU A 1 84 ? -1.980 7.393 -5.584 1.00 96.75 84 LEU A CA 1
ATOM 679 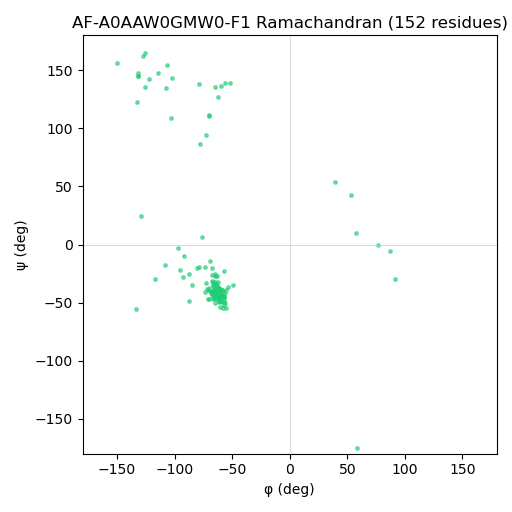C C . LEU A 1 84 ? -0.535 7.866 -5.705 1.00 96.75 84 LEU A C 1
ATOM 681 O O . LEU A 1 84 ? 0.057 7.673 -6.759 1.00 96.75 84 LEU A O 1
ATOM 685 N N . ALA A 1 85 ? 0.074 8.325 -4.608 1.00 95.75 85 ALA A N 1
ATOM 686 C CA . ALA A 1 85 ? 1.475 8.755 -4.609 1.00 95.75 85 ALA A CA 1
ATOM 687 C C . ALA A 1 85 ? 2.429 7.654 -5.120 1.00 95.75 85 ALA A C 1
ATOM 689 O O . ALA A 1 85 ? 3.359 7.910 -5.885 1.00 95.75 85 ALA A O 1
ATOM 690 N N . SER A 1 86 ? 2.177 6.393 -4.745 1.00 93.81 86 SER A N 1
ATOM 691 C CA . SER A 1 86 ? 2.945 5.262 -5.274 1.00 93.81 86 SER A CA 1
ATOM 692 C C . SER A 1 86 ? 2.724 5.041 -6.774 1.00 93.81 86 SER A C 1
ATOM 694 O O . SER A 1 86 ? 3.679 4.695 -7.464 1.00 93.81 86 SER A O 1
ATOM 696 N N . ALA A 1 87 ? 1.497 5.184 -7.280 1.00 96.31 87 ALA A N 1
ATOM 697 C CA . ALA A 1 87 ? 1.194 5.016 -8.699 1.00 96.31 87 ALA A CA 1
ATOM 698 C C . ALA A 1 87 ? 1.762 6.170 -9.543 1.00 96.31 87 ALA A C 1
ATOM 700 O O . ALA A 1 87 ? 2.335 5.919 -10.599 1.00 96.31 87 ALA A O 1
ATOM 701 N N . GLU A 1 88 ? 1.699 7.405 -9.047 1.00 97.69 88 GLU A N 1
ATOM 702 C CA . GLU A 1 88 ? 2.317 8.588 -9.661 1.00 97.69 88 GLU A CA 1
ATOM 703 C C . GLU A 1 88 ? 3.840 8.441 -9.766 1.00 97.69 88 GLU A C 1
ATOM 705 O O . GLU A 1 88 ? 4.433 8.750 -10.798 1.00 97.69 88 GLU A O 1
ATOM 710 N N . SER A 1 89 ? 4.492 7.885 -8.738 1.00 97.19 89 SER A N 1
ATOM 711 C CA . SER A 1 89 ? 5.924 7.572 -8.805 1.00 97.19 89 SER A CA 1
ATOM 712 C C . SER A 1 89 ? 6.249 6.543 -9.898 1.00 97.19 89 SER A C 1
ATOM 714 O O . SER A 1 89 ? 7.278 6.671 -10.567 1.00 97.19 89 SER A O 1
ATOM 716 N N . VAL A 1 90 ? 5.376 5.550 -10.118 1.00 97.50 90 VAL A N 1
ATOM 717 C CA . VAL A 1 90 ? 5.526 4.584 -11.221 1.00 97.50 90 VAL A CA 1
ATOM 718 C C . VAL A 1 90 ? 5.358 5.271 -12.574 1.00 97.50 90 VAL A C 1
ATOM 720 O O . VAL A 1 90 ? 6.165 5.012 -13.464 1.00 97.50 90 VAL A O 1
ATOM 723 N N . VAL A 1 91 ? 4.366 6.157 -12.720 1.00 98.38 91 VAL A N 1
ATOM 724 C CA . VAL A 1 91 ? 4.160 6.964 -13.936 1.00 98.38 91 VAL A CA 1
ATOM 725 C C . VAL A 1 91 ? 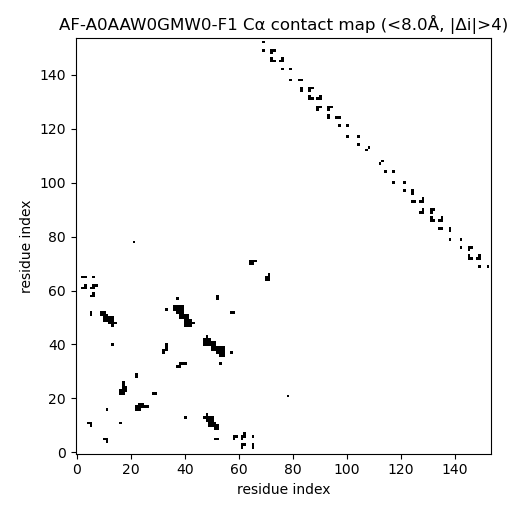5.428 7.740 -14.273 1.00 98.38 91 VAL A C 1
ATOM 727 O O . VAL A 1 91 ? 5.987 7.528 -15.345 1.00 98.38 91 VAL A O 1
ATOM 730 N N . LYS A 1 92 ? 5.952 8.518 -13.319 1.00 98.25 92 LYS A N 1
ATOM 731 C CA . LYS A 1 92 ? 7.178 9.301 -13.509 1.00 98.25 92 LYS A CA 1
ATOM 732 C C . LYS A 1 92 ? 8.369 8.430 -13.918 1.00 98.25 92 LYS A C 1
ATOM 734 O O . LYS A 1 92 ? 9.078 8.749 -14.861 1.00 98.25 92 LYS A O 1
ATOM 739 N N . THR A 1 93 ? 8.552 7.289 -13.250 1.00 98.19 93 THR A N 1
ATOM 740 C CA . THR A 1 93 ? 9.640 6.352 -13.583 1.00 98.19 93 THR A CA 1
ATOM 741 C C . THR A 1 93 ? 9.497 5.801 -15.005 1.00 98.19 93 THR A C 1
ATOM 743 O O . THR A 1 93 ? 10.488 5.658 -15.717 1.00 98.19 93 THR A O 1
ATOM 746 N N . CYS A 1 94 ? 8.269 5.497 -15.439 1.00 98.19 94 CYS A N 1
ATOM 747 C CA . CYS A 1 94 ? 8.007 5.034 -16.800 1.00 98.19 94 CYS A CA 1
ATOM 748 C C . CYS A 1 94 ? 8.264 6.139 -17.833 1.00 98.19 94 CYS A C 1
ATOM 750 O O . CYS A 1 94 ? 8.839 5.859 -18.881 1.00 98.19 94 CYS A O 1
ATOM 752 N N . GLU A 1 95 ? 7.858 7.378 -17.551 1.00 97.62 95 GLU A N 1
ATOM 753 C CA . GLU A 1 95 ? 8.116 8.538 -18.412 1.00 97.62 95 GLU A CA 1
ATOM 754 C C . GLU A 1 95 ? 9.622 8.785 -18.579 1.00 97.62 95 GLU A C 1
ATOM 756 O O . GLU A 1 95 ? 10.104 8.863 -19.712 1.00 97.62 95 GLU A O 1
ATOM 761 N N . ASP A 1 96 ? 10.374 8.799 -17.474 1.00 97.94 96 ASP A N 1
ATOM 762 C CA . ASP A 1 96 ? 11.834 8.946 -17.473 1.00 97.94 96 ASP A CA 1
ATOM 763 C C . ASP A 1 96 ? 12.510 7.828 -18.291 1.00 97.94 96 ASP A C 1
ATOM 765 O O . ASP A 1 96 ? 13.405 8.075 -19.109 1.00 97.94 96 ASP A O 1
ATOM 769 N N . GLU A 1 97 ? 12.052 6.583 -18.129 1.00 96.31 97 GLU A N 1
ATOM 770 C CA . GLU A 1 97 ? 12.580 5.445 -18.880 1.00 96.31 97 GLU A CA 1
ATOM 771 C C . GLU A 1 97 ? 12.258 5.529 -20.382 1.00 96.31 97 GLU A C 1
ATOM 773 O O . GLU A 1 97 ? 13.116 5.226 -21.215 1.00 96.31 97 GLU A O 1
ATOM 778 N N . LEU A 1 98 ? 11.056 5.969 -20.765 1.00 95.75 98 LEU A N 1
ATOM 779 C CA . LEU A 1 98 ? 10.692 6.142 -22.176 1.00 95.75 98 LEU A CA 1
ATOM 780 C C . LEU A 1 98 ? 11.566 7.193 -22.866 1.00 95.75 98 LEU A C 1
ATOM 782 O O . LEU A 1 98 ? 11.977 6.977 -24.010 1.00 95.75 98 LEU A O 1
ATOM 786 N N . VAL A 1 99 ? 11.902 8.284 -22.171 1.00 95.31 99 VAL A N 1
ATOM 787 C CA . VAL A 1 99 ? 12.855 9.290 -22.665 1.00 95.31 99 VAL A CA 1
ATOM 788 C C . VAL A 1 99 ? 14.235 8.663 -22.875 1.00 95.31 99 VAL A C 1
ATOM 790 O O . VAL A 1 99 ? 14.831 8.832 -23.942 1.00 95.31 99 VAL A O 1
ATOM 793 N N . ALA A 1 100 ? 14.727 7.876 -21.913 1.00 92.12 100 ALA A N 1
ATOM 794 C CA . ALA A 1 100 ? 16.009 7.180 -22.040 1.00 92.12 100 ALA A CA 1
ATOM 795 C C . ALA A 1 100 ? 16.028 6.205 -23.233 1.00 92.12 100 ALA A C 1
ATOM 797 O O . ALA A 1 100 ? 16.975 6.204 -24.023 1.00 92.12 100 ALA A O 1
ATOM 798 N N . LEU A 1 101 ? 14.960 5.422 -23.420 1.00 90.62 101 LEU A N 1
ATOM 799 C CA . LEU A 1 101 ? 14.821 4.509 -24.558 1.00 90.62 101 LEU A CA 1
ATOM 800 C C . LEU A 1 101 ? 14.761 5.251 -25.898 1.00 90.62 101 LEU A C 1
ATOM 802 O O . LEU A 1 101 ? 15.249 4.725 -26.896 1.00 90.62 101 LEU A O 1
ATOM 806 N N . ASN A 1 102 ? 14.173 6.449 -25.942 1.00 87.38 102 ASN A N 1
ATOM 807 C CA . ASN A 1 102 ? 14.149 7.278 -27.147 1.00 87.38 102 ASN A CA 1
ATOM 808 C C . ASN A 1 102 ? 15.554 7.786 -27.516 1.00 87.38 102 ASN A C 1
ATOM 810 O O . ASN A 1 102 ? 15.948 7.734 -28.680 1.00 87.38 102 ASN A O 1
ATOM 814 N N . ASN A 1 103 ? 16.344 8.195 -26.520 1.00 86.00 103 ASN A N 1
ATOM 815 C CA . ASN A 1 103 ? 17.727 8.635 -26.727 1.00 86.00 103 ASN A CA 1
ATOM 816 C C . ASN A 1 103 ? 18.631 7.498 -27.233 1.00 86.00 103 ASN A C 1
ATOM 818 O O . ASN A 1 103 ? 19.476 7.718 -28.102 1.00 86.00 103 ASN A O 1
ATOM 822 N N . ILE A 1 104 ? 18.433 6.274 -26.729 1.00 82.81 104 ILE A N 1
ATOM 823 C CA . ILE A 1 104 ? 19.149 5.084 -27.215 1.00 82.81 104 ILE A CA 1
ATOM 824 C C . ILE A 1 104 ? 18.802 4.812 -28.684 1.00 82.81 104 ILE A C 1
ATOM 826 O O . ILE A 1 104 ? 19.703 4.567 -29.484 1.00 82.81 104 ILE A O 1
ATOM 830 N N . ASP A 1 105 ? 17.520 4.881 -29.053 1.00 76.00 105 ASP A N 1
ATOM 831 C CA . ASP A 1 105 ? 17.055 4.666 -30.433 1.00 76.00 105 ASP A CA 1
ATOM 832 C C . ASP A 1 105 ? 17.678 5.702 -31.391 1.00 76.00 105 ASP A C 1
ATOM 834 O O . ASP A 1 105 ? 18.257 5.352 -32.421 1.00 76.00 105 ASP A O 1
ATOM 838 N N . ALA A 1 106 ? 17.682 6.980 -30.993 1.00 71.06 106 ALA A N 1
ATOM 839 C CA . ALA A 1 106 ? 18.296 8.065 -31.759 1.00 71.06 106 ALA A CA 1
ATOM 840 C C . ALA A 1 106 ? 19.812 7.870 -31.969 1.00 71.06 106 ALA A C 1
ATOM 842 O O . ALA A 1 106 ? 20.312 8.116 -33.063 1.00 71.06 106 ALA A O 1
ATOM 843 N N . GLY A 1 107 ? 20.538 7.386 -30.954 1.00 66.00 107 GLY A N 1
ATOM 844 C CA . GLY A 1 107 ? 21.985 7.148 -31.035 1.00 66.00 107 GLY A CA 1
ATOM 845 C C . GLY A 1 107 ? 22.399 5.845 -31.734 1.00 66.00 107 GLY A C 1
ATOM 846 O O . GLY A 1 107 ? 23.540 5.730 -32.177 1.00 66.00 107 GLY A O 1
ATOM 847 N N . THR A 1 108 ? 21.502 4.856 -31.838 1.00 63.66 108 THR A N 1
ATOM 848 C CA . THR A 1 108 ? 21.817 3.514 -32.380 1.00 63.66 108 THR A CA 1
ATOM 849 C C . THR A 1 108 ? 21.224 3.231 -33.761 1.00 63.66 108 THR A C 1
ATOM 851 O O . THR A 1 108 ? 21.739 2.352 -34.460 1.00 63.66 108 THR A O 1
ATOM 854 N N . SER A 1 109 ? 20.218 4.004 -34.187 1.00 56.50 109 SER A N 1
ATOM 855 C CA . SER A 1 109 ? 19.511 3.849 -35.469 1.00 56.50 109 SER A CA 1
ATOM 856 C C . SER A 1 109 ? 20.404 3.916 -36.718 1.00 56.50 109 SER A C 1
ATOM 858 O O . SER A 1 109 ? 20.051 3.328 -37.739 1.00 56.50 109 SER A O 1
ATOM 860 N N . THR A 1 110 ? 21.585 4.540 -36.641 1.00 54.31 110 THR A N 1
ATOM 861 C CA . THR A 1 110 ? 22.517 4.655 -37.781 1.00 54.31 110 THR A CA 1
ATOM 862 C C . THR A 1 110 ? 23.489 3.474 -37.918 1.00 54.31 110 THR A C 1
ATOM 864 O O . THR A 1 110 ? 23.963 3.216 -39.020 1.00 54.31 110 THR A O 1
ATOM 867 N N . TRP A 1 111 ? 23.805 2.741 -36.842 1.00 55.53 111 TRP A N 1
ATOM 868 C CA . TRP A 1 111 ? 24.924 1.776 -36.853 1.00 55.53 111 TRP A CA 1
ATOM 869 C C . TRP A 1 111 ? 24.495 0.312 -36.631 1.00 55.53 111 TRP A C 1
ATOM 871 O O . TRP A 1 111 ? 25.121 -0.589 -37.184 1.00 55.53 111 TRP A O 1
ATOM 881 N N . TRP A 1 112 ? 23.410 0.033 -35.894 1.00 55.75 112 TRP A N 1
ATOM 882 C CA . TRP A 1 112 ? 23.094 -1.340 -35.444 1.00 55.75 112 TRP A CA 1
ATOM 883 C C . TRP A 1 112 ? 21.657 -1.805 -35.737 1.00 55.75 112 TRP A C 1
ATOM 885 O O . TRP A 1 112 ? 21.156 -2.687 -35.046 1.00 55.75 112 TRP A O 1
ATOM 895 N N . GLY A 1 113 ? 20.974 -1.238 -36.738 1.00 57.47 113 GLY A N 1
ATOM 896 C CA . GLY A 1 113 ? 19.614 -1.655 -37.121 1.00 57.47 113 GLY A CA 1
ATOM 897 C C . GLY A 1 113 ? 18.563 -1.548 -35.992 1.00 57.47 113 GLY A C 1
ATOM 898 O O . GLY A 1 113 ? 18.844 -1.029 -34.911 1.00 57.47 113 GLY A O 1
ATOM 899 N N . PRO A 1 114 ? 17.314 -2.005 -36.213 1.00 57.50 114 PRO A N 1
ATOM 900 C CA . PRO A 1 114 ? 16.256 -1.880 -35.214 1.00 57.50 114 PRO A CA 1
ATOM 901 C C . PRO A 1 114 ? 16.518 -2.809 -34.022 1.00 57.50 114 PRO A C 1
ATOM 903 O O . PRO A 1 114 ? 16.411 -4.035 -34.119 1.00 57.50 114 PRO A O 1
ATOM 906 N N . ASN A 1 115 ? 16.829 -2.220 -32.865 1.00 75.88 115 ASN A N 1
ATOM 907 C CA . ASN A 1 115 ? 17.119 -2.965 -31.647 1.00 75.88 115 ASN A CA 1
ATOM 908 C C . ASN A 1 115 ? 15.824 -3.566 -31.059 1.00 75.88 115 ASN A C 1
ATOM 910 O O . ASN A 1 115 ? 15.087 -2.921 -30.308 1.00 75.88 115 ASN A O 1
ATOM 914 N N . ARG A 1 116 ? 15.536 -4.831 -31.403 1.00 81.38 116 ARG A N 1
ATOM 915 C CA . ARG A 1 116 ? 14.365 -5.599 -30.928 1.00 81.38 116 ARG A CA 1
ATOM 916 C C . ARG A 1 116 ? 14.187 -5.530 -29.405 1.00 81.38 116 ARG A C 1
ATOM 918 O O . ARG A 1 116 ? 13.048 -5.492 -28.943 1.00 81.3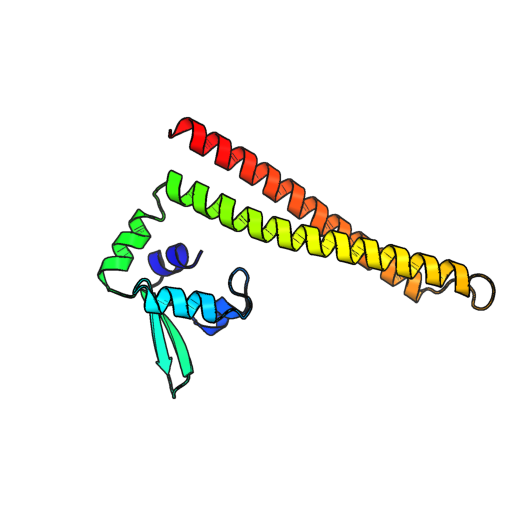8 116 ARG A O 1
ATOM 925 N N . ALA A 1 117 ? 15.280 -5.481 -28.641 1.00 84.25 117 ALA A N 1
ATOM 926 C CA . ALA A 1 117 ? 15.229 -5.383 -27.185 1.00 84.25 117 ALA A CA 1
ATOM 927 C C . ALA A 1 117 ? 14.677 -4.026 -26.708 1.00 84.25 117 ALA A C 1
ATOM 929 O O . ALA A 1 117 ? 13.841 -3.995 -25.806 1.00 84.25 117 ALA A O 1
ATOM 930 N N . VAL A 1 118 ? 15.060 -2.915 -27.355 1.00 86.81 118 VAL A N 1
ATOM 931 C CA . VAL A 1 118 ? 14.531 -1.568 -27.052 1.00 86.81 118 VAL A CA 1
ATOM 932 C C . VAL A 1 118 ? 13.032 -1.507 -27.331 1.00 86.81 118 VAL A C 1
ATOM 934 O O . VAL A 1 118 ? 12.274 -1.006 -26.501 1.00 86.81 118 VAL A O 1
ATOM 937 N N . LYS A 1 119 ? 12.579 -2.084 -28.453 1.00 88.44 119 LYS A N 1
ATOM 938 C CA . LYS A 1 119 ? 11.147 -2.153 -28.782 1.00 88.44 119 LYS A CA 1
ATOM 939 C C . LYS A 1 119 ? 10.356 -2.940 -27.732 1.00 88.44 119 LYS A C 1
ATOM 941 O O . LYS A 1 119 ? 9.358 -2.438 -27.223 1.00 88.44 119 LYS A O 1
ATOM 946 N N . GLN A 1 120 ? 10.820 -4.138 -27.371 1.00 91.19 120 GLN A N 1
ATOM 947 C CA . GLN A 1 120 ? 10.170 -4.967 -26.347 1.00 91.19 120 GLN A CA 1
ATOM 948 C C . GLN A 1 120 ? 10.125 -4.267 -24.986 1.00 91.19 120 GLN A C 1
ATOM 950 O O . GLN A 1 120 ? 9.110 -4.316 -24.289 1.00 91.19 120 GLN A O 1
ATOM 955 N N . ARG A 1 121 ? 11.209 -3.580 -24.608 1.00 93.81 121 ARG A N 1
ATOM 956 C CA . ARG A 1 121 ? 11.244 -2.826 -23.357 1.00 93.81 121 ARG A CA 1
ATOM 957 C C . ARG A 1 121 ? 10.266 -1.655 -23.383 1.00 93.81 121 ARG A C 1
ATOM 959 O O . ARG A 1 121 ? 9.513 -1.494 -22.429 1.00 93.81 121 ARG A O 1
ATOM 966 N N . ARG A 1 122 ? 10.207 -0.902 -24.484 1.00 94.75 122 ARG A N 1
ATOM 967 C CA . ARG A 1 122 ? 9.252 0.201 -24.679 1.00 94.75 122 ARG A CA 1
ATOM 968 C C . ARG A 1 122 ? 7.805 -0.270 -24.529 1.00 94.75 122 ARG A C 1
ATOM 970 O O . ARG A 1 122 ? 7.038 0.355 -23.805 1.00 94.75 122 ARG A O 1
ATOM 977 N N . GLU A 1 123 ? 7.448 -1.395 -25.146 1.00 95.25 123 GLU A N 1
ATOM 978 C CA . GLU A 1 123 ? 6.115 -2.002 -25.007 1.00 95.25 123 GLU A CA 1
ATOM 979 C C . GLU A 1 123 ? 5.795 -2.365 -23.547 1.00 95.25 123 GLU A C 1
ATOM 981 O O . GLU A 1 123 ? 4.700 -2.080 -23.059 1.00 95.25 123 GLU A O 1
ATOM 986 N N . HIS A 1 124 ? 6.757 -2.940 -22.818 1.00 97.06 124 HIS A N 1
ATOM 987 C CA . HIS A 1 124 ? 6.591 -3.253 -21.397 1.00 97.06 124 HIS A CA 1
ATOM 988 C C . HIS A 1 124 ? 6.384 -1.996 -20.536 1.00 97.06 124 HIS A C 1
ATOM 990 O O . HIS A 1 124 ? 5.482 -1.969 -19.698 1.00 97.06 124 HIS A O 1
ATOM 996 N N . VAL A 1 125 ? 7.184 -0.948 -20.756 1.00 97.69 125 VAL A N 1
ATOM 997 C CA . VAL A 1 125 ? 7.078 0.316 -20.010 1.00 97.69 125 VAL A CA 1
ATOM 998 C C . VAL A 1 125 ? 5.734 0.995 -20.280 1.00 97.69 125 VAL A C 1
ATOM 1000 O O . VAL A 1 125 ? 5.054 1.386 -19.335 1.00 97.69 125 VAL A O 1
ATOM 1003 N N . LEU A 1 126 ? 5.287 1.043 -21.540 1.00 98.00 126 LEU A N 1
ATOM 1004 C CA . LEU A 1 126 ? 3.969 1.581 -21.902 1.00 98.00 126 LEU A CA 1
ATOM 1005 C C . LEU A 1 126 ? 2.821 0.802 -21.245 1.00 98.00 126 LEU A C 1
ATOM 1007 O O . LEU A 1 126 ? 1.855 1.403 -20.774 1.00 98.00 126 LEU A O 1
ATOM 1011 N N . LYS A 1 127 ? 2.929 -0.531 -21.161 1.00 98.25 127 LYS A N 1
ATOM 1012 C CA . LYS A 1 127 ? 1.940 -1.362 -20.461 1.00 98.25 127 LYS A CA 1
ATOM 1013 C C . LYS A 1 127 ? 1.868 -1.023 -18.967 1.00 98.25 127 LYS A C 1
ATOM 1015 O O . LYS A 1 127 ? 0.768 -0.922 -18.423 1.00 98.25 127 LYS A O 1
ATOM 1020 N N . ASN A 1 128 ? 3.015 -0.838 -18.314 1.00 97.94 128 ASN A N 1
ATOM 1021 C CA . ASN A 1 128 ? 3.069 -0.475 -16.896 1.00 97.94 128 ASN A CA 1
ATOM 1022 C C . ASN A 1 128 ? 2.540 0.945 -16.650 1.00 97.94 128 ASN A C 1
ATOM 1024 O O . ASN A 1 128 ? 1.768 1.144 -15.713 1.00 97.94 128 ASN A O 1
ATOM 1028 N N . LEU A 1 129 ? 2.891 1.898 -17.520 1.00 98.31 129 LEU A N 1
ATOM 1029 C CA . LEU A 1 129 ? 2.376 3.267 -17.496 1.00 98.31 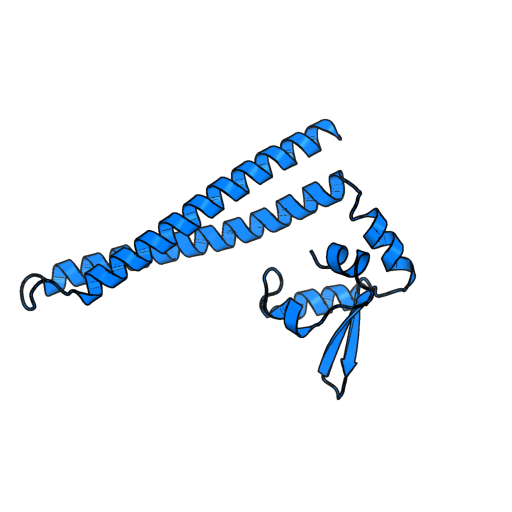129 LEU A CA 1
ATOM 1030 C C . LEU A 1 129 ? 0.845 3.281 -17.585 1.00 98.31 129 LEU A C 1
ATOM 1032 O O . LEU A 1 129 ? 0.179 3.897 -16.756 1.00 98.31 129 LEU A O 1
ATOM 1036 N N . HIS A 1 130 ? 0.279 2.534 -18.538 1.00 98.25 130 HIS A N 1
ATOM 1037 C CA . HIS A 1 130 ? -1.170 2.412 -18.684 1.00 98.25 130 HIS A CA 1
ATOM 1038 C C . HIS A 1 130 ? -1.830 1.811 -17.435 1.00 98.25 130 HIS A C 1
ATOM 1040 O O . HIS A 1 130 ? -2.812 2.355 -16.932 1.00 98.25 130 HIS A O 1
ATOM 1046 N N . ALA A 1 131 ? -1.275 0.722 -16.892 1.00 98.31 131 ALA A N 1
ATOM 1047 C CA . ALA A 1 131 ? -1.799 0.101 -15.677 1.00 98.31 131 ALA A CA 1
ATOM 1048 C C . ALA A 1 131 ? -1.764 1.054 -14.466 1.00 98.31 131 ALA A C 1
ATOM 1050 O O . ALA A 1 131 ? -2.710 1.078 -13.674 1.00 98.31 131 ALA A O 1
ATOM 1051 N N . ALA A 1 132 ? -0.704 1.859 -14.330 1.00 97.81 132 ALA A N 1
ATOM 1052 C CA . ALA A 1 132 ? -0.604 2.881 -13.292 1.00 97.81 132 ALA A CA 1
ATOM 1053 C C . ALA A 1 132 ? -1.649 3.994 -13.484 1.00 97.81 132 ALA A C 1
ATOM 1055 O O . ALA A 1 132 ? -2.327 4.346 -12.520 1.00 97.81 132 ALA A O 1
ATOM 1056 N N . GLY A 1 133 ? -1.854 4.473 -14.716 1.00 98.25 133 GLY A N 1
ATOM 1057 C CA . GLY A 1 133 ? -2.887 5.463 -15.044 1.00 98.25 133 GLY A CA 1
ATOM 1058 C C . GLY A 1 133 ? -4.304 4.982 -14.712 1.00 98.25 133 GLY A C 1
ATOM 1059 O O . GLY A 1 133 ? -5.035 5.654 -13.989 1.00 98.25 133 GLY A O 1
ATOM 1060 N N . VAL A 1 134 ? -4.662 3.759 -15.121 1.00 98.44 134 VAL A N 1
ATOM 1061 C CA . VAL A 1 134 ? -5.961 3.145 -14.772 1.00 98.44 134 VAL A CA 1
ATOM 1062 C C . VAL A 1 134 ? -6.138 3.036 -13.255 1.00 98.44 134 VAL A C 1
ATOM 1064 O O . VAL A 1 134 ? -7.230 3.259 -12.725 1.00 98.44 134 VAL A O 1
ATOM 1067 N N . LYS A 1 135 ? -5.067 2.696 -12.527 1.00 97.88 135 LYS A N 1
ATOM 1068 C CA . LYS A 1 135 ? -5.096 2.637 -11.062 1.00 97.88 135 LYS A CA 1
ATOM 1069 C C . LYS A 1 135 ? -5.358 4.015 -10.448 1.00 97.88 135 LYS A C 1
ATOM 1071 O O . LYS A 1 135 ? -6.177 4.091 -9.534 1.00 97.88 135 LYS A O 1
ATOM 1076 N N . ILE A 1 136 ? -4.708 5.069 -10.945 1.00 98.50 136 ILE A N 1
ATOM 1077 C CA . ILE A 1 136 ? -4.917 6.454 -10.495 1.00 98.50 136 ILE A CA 1
ATOM 1078 C C . ILE A 1 136 ? -6.383 6.850 -10.680 1.00 98.50 136 ILE A C 1
ATOM 1080 O O . ILE A 1 136 ? -7.050 7.162 -9.695 1.00 98.50 136 ILE A O 1
ATOM 1084 N N . GLU A 1 137 ? -6.925 6.711 -11.892 1.00 98.31 137 GLU A N 1
ATOM 1085 C CA . GLU A 1 137 ? -8.317 7.079 -12.180 1.00 98.31 137 GLU A CA 1
ATOM 1086 C C . GLU A 1 137 ? -9.319 6.354 -11.272 1.00 98.31 137 GLU A C 1
ATOM 1088 O O . GLU A 1 137 ? -10.296 6.937 -10.794 1.00 98.31 137 GLU A O 1
ATOM 1093 N N . ASN A 1 138 ? -9.098 5.060 -11.027 1.00 98.31 138 ASN A N 1
ATOM 1094 C CA . ASN A 1 138 ? -9.971 4.272 -10.163 1.00 98.31 138 ASN A CA 1
ATOM 1095 C C . ASN A 1 138 ? -9.909 4.742 -8.704 1.00 98.31 138 ASN A C 1
ATOM 1097 O O . ASN A 1 138 ? -10.956 4.868 -8.064 1.00 98.31 138 ASN A O 1
ATOM 1101 N N . LEU A 1 139 ? -8.712 5.026 -8.182 1.00 98.12 139 LEU A N 1
ATOM 1102 C CA . LEU A 1 139 ? -8.530 5.537 -6.820 1.00 98.12 139 LEU A CA 1
ATOM 1103 C C . LEU A 1 139 ? -9.138 6.937 -6.655 1.00 98.12 139 LEU A C 1
ATOM 1105 O O . LEU A 1 139 ? -9.778 7.214 -5.639 1.00 98.12 139 LEU A O 1
ATOM 1109 N N . GLU A 1 140 ? -9.011 7.805 -7.658 1.00 98.00 140 GLU A N 1
ATOM 1110 C CA . GLU A 1 140 ? -9.641 9.128 -7.662 1.00 98.00 140 GLU A CA 1
ATOM 1111 C C . GLU A 1 140 ? -11.168 9.032 -7.658 1.00 98.00 140 GLU A C 1
ATOM 1113 O O . GLU A 1 140 ? -11.825 9.671 -6.830 1.00 98.00 140 GLU A O 1
ATOM 1118 N N . LYS A 1 141 ? -11.748 8.179 -8.514 1.00 98.31 141 LYS A N 1
ATOM 1119 C CA . LYS A 1 141 ? -13.198 7.913 -8.536 1.00 98.31 141 LYS A CA 1
ATOM 1120 C C . LYS A 1 141 ? -13.695 7.409 -7.179 1.00 98.31 141 LYS A C 1
ATOM 1122 O O . LYS A 1 141 ? -14.714 7.897 -6.684 1.00 98.31 141 LYS A O 1
ATOM 1127 N N . GLN A 1 142 ? -12.965 6.482 -6.554 1.00 97.25 142 GLN A N 1
ATOM 1128 C CA . GLN A 1 142 ? -13.277 5.993 -5.207 1.00 97.25 142 GLN A CA 1
ATOM 1129 C C . GLN A 1 142 ? -13.218 7.120 -4.172 1.00 97.25 142 GLN A C 1
ATOM 1131 O O . GLN A 1 142 ? -14.165 7.297 -3.408 1.00 97.25 142 GLN A O 1
ATOM 1136 N N . ASN A 1 143 ? -12.166 7.941 -4.183 1.00 97.38 143 ASN A N 1
ATOM 1137 C CA . ASN A 1 143 ? -12.034 9.073 -3.267 1.00 97.38 143 ASN A CA 1
ATOM 1138 C C . ASN A 1 143 ? -13.152 10.106 -3.441 1.00 97.38 143 ASN A C 1
ATOM 1140 O O . ASN A 1 143 ? -13.652 10.630 -2.448 1.00 97.38 143 ASN A O 1
ATOM 1144 N N . ILE A 1 144 ? -13.587 10.383 -4.674 1.00 97.88 144 ILE A N 1
ATOM 1145 C CA . ILE A 1 144 ? -14.739 11.258 -4.937 1.00 97.88 144 ILE A CA 1
ATOM 1146 C C . ILE A 1 144 ? -16.008 10.678 -4.300 1.00 97.88 144 ILE A C 1
ATOM 1148 O O . ILE A 1 144 ? -16.757 11.411 -3.653 1.00 97.88 144 ILE A O 1
ATOM 1152 N N . ALA A 1 145 ? -16.255 9.374 -4.454 1.00 96.81 145 ALA A N 1
ATOM 1153 C CA . ALA A 1 145 ? -17.413 8.715 -3.854 1.00 96.81 145 ALA A CA 1
ATOM 1154 C C . ALA A 1 145 ? -17.366 8.744 -2.315 1.00 96.81 145 ALA A C 1
ATOM 1156 O O . ALA A 1 145 ? -18.359 9.100 -1.683 1.00 96.81 145 ALA A O 1
ATOM 1157 N N . LEU A 1 146 ? -16.206 8.452 -1.719 1.00 96.31 146 LEU A N 1
ATOM 1158 C CA . LEU A 1 146 ? -16.003 8.486 -0.267 1.00 96.31 146 LEU A CA 1
ATOM 1159 C C . LEU A 1 146 ? -16.169 9.901 0.304 1.00 96.31 146 LEU A C 1
ATOM 1161 O O . LEU A 1 146 ? -16.847 10.082 1.310 1.00 96.31 146 LEU A O 1
ATOM 1165 N N . LYS A 1 147 ? -15.642 10.931 -0.370 1.00 95.75 147 LYS A N 1
ATOM 1166 C CA . LYS A 1 147 ? -15.837 12.336 0.035 1.00 95.75 147 LYS A CA 1
ATOM 1167 C C . LYS A 1 147 ? -17.311 12.751 -0.005 1.00 95.75 147 LYS A C 1
ATOM 1169 O O . LYS A 1 147 ? -17.771 13.436 0.902 1.00 95.75 147 LYS A O 1
ATOM 1174 N N . LYS A 1 148 ? -18.065 12.305 -1.019 1.00 95.62 148 LYS A N 1
ATOM 1175 C CA . LYS A 1 148 ? -19.522 12.526 -1.101 1.00 95.62 148 LYS A CA 1
ATOM 1176 C C . LYS A 1 148 ? -20.296 11.801 -0.000 1.00 95.62 148 LYS A C 1
ATOM 1178 O O . LYS A 1 148 ? -21.352 12.276 0.404 1.00 95.62 148 LYS A O 1
ATOM 1183 N N . LEU A 1 149 ? -19.822 10.634 0.439 1.00 94.19 149 LEU A N 1
ATOM 1184 C CA . LEU A 1 149 ? -20.396 9.932 1.587 1.00 94.19 149 LEU A CA 1
ATOM 1185 C C . LEU A 1 149 ? -20.184 10.768 2.851 1.00 94.19 149 LEU A C 1
ATOM 1187 O O . LEU A 1 149 ? -21.154 11.071 3.538 1.00 94.19 149 LEU A O 1
ATOM 1191 N N . LEU A 1 150 ? -18.948 11.217 3.087 1.00 92.81 150 LEU A N 1
ATOM 1192 C CA . LEU A 1 150 ? -18.595 12.022 4.257 1.00 92.81 150 LEU A CA 1
ATOM 1193 C C . LEU A 1 150 ? -19.404 13.321 4.355 1.00 92.81 150 LEU A C 1
ATOM 1195 O O . LEU A 1 150 ? -19.862 13.662 5.440 1.00 92.81 150 LEU A O 1
ATOM 1199 N N . SER A 1 151 ? -19.651 14.002 3.231 1.00 92.25 151 SER A N 1
ATOM 1200 C CA . SER A 1 151 ? -20.455 15.234 3.208 1.00 92.25 151 SER A CA 1
ATOM 1201 C C . SER A 1 151 ? -21.949 15.025 3.492 1.00 92.25 151 SER A C 1
ATOM 1203 O O . SER A 1 151 ? -22.674 15.997 3.658 1.00 92.25 151 SER A O 1
ATOM 1205 N N . LYS A 1 152 ? -22.446 13.782 3.449 1.00 88.56 152 LYS A N 1
ATOM 1206 C CA . LYS A 1 152 ? -23.844 13.442 3.780 1.00 88.56 152 LYS A CA 1
ATOM 1207 C C . LYS A 1 152 ? -24.009 12.985 5.227 1.00 88.56 152 LYS A C 1
ATOM 1209 O O . LYS A 1 152 ? -25.126 12.979 5.729 1.00 88.56 152 LYS A O 1
ATOM 1214 N N . SER A 1 153 ? -22.923 12.527 5.844 1.00 77.19 153 SER A N 1
ATOM 1215 C CA . SER A 1 153 ? -22.874 12.095 7.243 1.00 77.19 153 SER A CA 1
ATOM 1216 C C . SER A 1 153 ? -22.486 13.216 8.210 1.00 77.19 153 SER A C 1
ATOM 1218 O O . SER A 1 153 ? -22.536 13.001 9.418 1.00 77.19 153 SER A O 1
ATOM 1220 N N . SER A 1 154 ? -22.051 14.362 7.679 1.00 55.16 154 SER A N 1
ATOM 1221 C CA . SER A 1 154 ? -21.733 15.591 8.413 1.00 55.16 154 SER A CA 1
ATOM 1222 C C . SER A 1 154 ? -22.952 16.468 8.645 1.00 55.16 154 SER A C 1
ATOM 1224 O O . SER A 1 154 ? -23.747 16.582 7.685 1.00 55.16 154 SER A O 1
#

Solvent-accessible surface area (backbone atoms only — not comparable to full-atom values): 8350 Å² total; per-residue (Å²): 112,70,54,62,49,46,43,79,31,82,60,43,58,44,64,65,50,31,71,36,86,92,36,55,67,47,57,64,63,56,48,52,37,34,74,68,48,59,28,35,75,41,66,56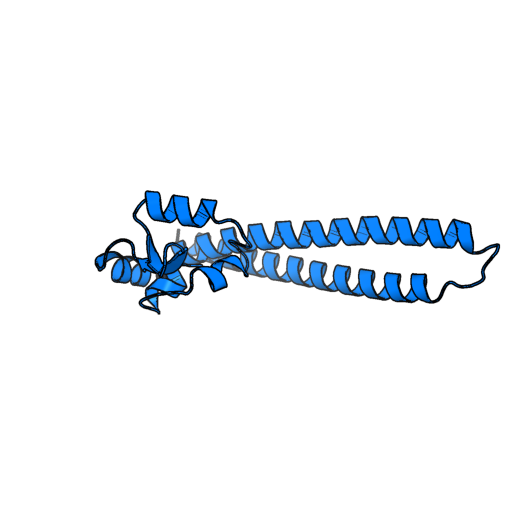,97,91,34,80,43,34,35,30,53,43,42,84,69,46,32,63,52,29,50,51,44,44,87,32,65,63,58,43,40,52,51,50,41,57,50,40,52,55,52,39,55,55,31,52,53,49,36,52,53,33,54,56,48,52,53,52,55,50,53,51,48,72,74,34,59,86,80,66,54,88,56,64,66,60,54,56,48,50,55,52,40,52,52,52,32,50,54,29,50,56,48,42,55,52,44,52,54,50,41,54,54,38,53,57,50,47,66,69,76,101